Protein AF-A0A7S7TL34-F1 (afdb_monomer_lite)

Radius of gyration: 16.7 Å; chains: 1; bounding box: 46×38×38 Å

pLDDT: mean 74.93, std 10.59, range [47.44, 86.75]

Foldseek 3Di:
DPPVLQLLLVLQLVLLVVLVVVVQVVVCVVVVNDGDPQVVDVVSVVVSNCCSNVPRSCQCVVVVPPDSVSSSVSSNVSVVVVVVVVVVVVVVVVVVVVVVD

Secondary structure (DSSP, 8-state):
--HHHHHHHHHHHHHHHHHHHHHHHHHHHHTTTSPPTTTT-HHHHHHHHHHIIIIITHHHHHTT-SSHHHHHHHHHHHHHHHHHHHHHHHHHHHHHHTS--

Structure (mmCIF, N/CA/C/O backbone):
data_AF-A0A7S7TL34-F1
#
_entry.id   AF-A0A7S7TL34-F1
#
loop_
_atom_site.group_PDB
_atom_site.id
_atom_site.type_symbol
_atom_site.label_atom_id
_atom_site.label_alt_id
_atom_site.label_comp_id
_atom_site.label_asym_id
_atom_site.label_entity_id
_atom_site.label_seq_id
_atom_site.pdbx_PDB_ins_code
_atom_site.Cartn_x
_atom_site.Cartn_y
_atom_site.Cartn_z
_atom_site.occupancy
_atom_site.B_iso_or_equiv
_atom_site.auth_seq_id
_atom_site.auth_comp_id
_atom_site.auth_asym_id
_atom_site.auth_atom_id
_atom_site.pdbx_PDB_model_num
ATOM 1 N N . MET A 1 1 ? 19.422 -3.706 -9.795 1.00 59.84 1 MET A N 1
ATOM 2 C CA . MET A 1 1 ? 18.143 -3.718 -10.537 1.00 59.84 1 MET A CA 1
ATOM 3 C C . MET A 1 1 ? 18.251 -2.762 -11.712 1.00 59.84 1 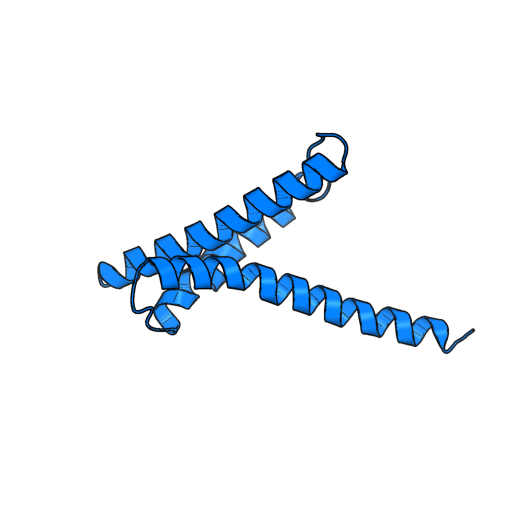MET A C 1
ATOM 5 O O . MET A 1 1 ? 18.887 -1.726 -11.535 1.00 59.84 1 MET A O 1
ATOM 9 N N . PRO A 1 2 ? 17.657 -3.088 -12.870 1.00 80.69 2 PRO A N 1
ATOM 10 C CA . PRO A 1 2 ? 17.438 -2.127 -13.951 1.00 80.69 2 PRO A CA 1
ATOM 11 C C . PRO A 1 2 ? 16.677 -0.892 -13.442 1.00 80.69 2 PRO A C 1
ATOM 13 O O . PRO A 1 2 ? 15.866 -1.006 -12.519 1.00 80.69 2 PRO A O 1
ATOM 16 N N . LEU A 1 3 ? 16.919 0.282 -14.035 1.00 79.12 3 LEU A N 1
ATOM 17 C CA . LEU A 1 3 ? 16.277 1.541 -13.626 1.00 79.12 3 LEU A CA 1
ATOM 18 C C . LEU A 1 3 ? 14.741 1.456 -13.718 1.00 79.12 3 LEU A C 1
ATOM 20 O O . LEU A 1 3 ? 14.045 1.923 -12.822 1.00 79.12 3 LEU A O 1
ATOM 24 N N . GLU A 1 4 ? 14.226 0.789 -14.753 1.00 79.00 4 GLU A N 1
ATOM 25 C CA . GLU A 1 4 ? 12.789 0.555 -14.968 1.00 79.00 4 GLU A CA 1
ATOM 26 C C . GLU A 1 4 ? 12.160 -0.327 -13.884 1.00 79.00 4 GLU A C 1
ATOM 28 O O . GLU A 1 4 ? 11.039 -0.100 -13.436 1.00 79.00 4 GLU A O 1
ATOM 33 N N . THR A 1 5 ? 12.909 -1.309 -13.389 1.00 80.12 5 THR A N 1
ATOM 34 C CA . THR A 1 5 ? 12.465 -2.162 -12.285 1.00 80.12 5 THR A CA 1
ATOM 35 C C . THR A 1 5 ? 12.361 -1.369 -10.986 1.00 80.12 5 THR A C 1
ATOM 37 O O . THR A 1 5 ? 11.418 -1.548 -10.218 1.00 80.12 5 THR A O 1
ATOM 40 N N . TYR A 1 6 ? 13.312 -0.463 -10.743 1.00 83.75 6 TYR A N 1
ATOM 41 C CA . TYR A 1 6 ? 13.303 0.389 -9.557 1.00 83.75 6 TYR A CA 1
ATOM 42 C C . TYR A 1 6 ? 12.146 1.398 -9.578 1.00 83.75 6 TYR A C 1
ATOM 44 O O . TYR A 1 6 ? 11.509 1.635 -8.546 1.00 83.75 6 TYR A O 1
ATOM 52 N N . THR A 1 7 ? 11.838 1.973 -10.743 1.00 83.94 7 THR A N 1
ATOM 53 C CA . THR A 1 7 ? 10.695 2.882 -10.891 1.00 83.94 7 THR A CA 1
ATOM 54 C C . THR A 1 7 ? 9.375 2.135 -10.724 1.00 83.94 7 THR A C 1
ATOM 56 O O . THR A 1 7 ? 8.559 2.559 -9.909 1.00 83.94 7 THR A O 1
ATOM 59 N N . ALA A 1 8 ? 9.182 0.987 -11.380 1.00 82.00 8 ALA A N 1
ATOM 60 C CA . ALA A 1 8 ? 7.982 0.163 -11.205 1.00 82.00 8 ALA A CA 1
ATOM 61 C C . ALA A 1 8 ? 7.773 -0.256 -9.738 1.00 82.00 8 ALA A C 1
ATOM 63 O O . ALA A 1 8 ? 6.670 -0.120 -9.204 1.00 82.00 8 ALA A O 1
ATOM 64 N N . TYR A 1 9 ? 8.846 -0.675 -9.062 1.00 84.75 9 TYR A N 1
ATOM 65 C CA . TYR A 1 9 ? 8.821 -1.010 -7.640 1.00 84.75 9 TYR A CA 1
ATOM 66 C C . TYR A 1 9 ? 8.369 0.173 -6.777 1.00 84.75 9 TYR A C 1
ATOM 68 O O . TYR A 1 9 ? 7.442 0.054 -5.975 1.00 84.75 9 TYR A O 1
ATOM 76 N N . SER A 1 10 ? 8.983 1.341 -6.974 1.00 83.62 10 SER A N 1
ATOM 77 C CA . SER A 1 10 ? 8.679 2.546 -6.194 1.00 83.62 10 SER A CA 1
ATOM 78 C C . SER A 1 10 ? 7.228 3.000 -6.382 1.00 83.62 10 SER A C 1
ATOM 80 O O . SER A 1 10 ? 6.571 3.385 -5.415 1.00 83.62 10 SER A O 1
ATOM 82 N N . PHE A 1 11 ? 6.695 2.903 -7.605 1.00 84.94 11 PHE A N 1
ATOM 83 C CA . PHE A 1 11 ? 5.292 3.212 -7.895 1.00 84.94 11 PHE A CA 1
ATOM 84 C C . PHE A 1 11 ? 4.322 2.200 -7.268 1.00 84.94 11 PHE A C 1
ATOM 86 O O . PHE A 1 11 ? 3.259 2.605 -6.794 1.00 84.94 11 PHE A O 1
ATOM 93 N N . GLY A 1 12 ? 4.699 0.920 -7.181 1.00 82.44 12 GLY A N 1
ATOM 94 C CA . GLY A 1 12 ? 3.944 -0.090 -6.432 1.00 82.44 12 GLY A CA 1
ATOM 95 C C . GLY A 1 12 ? 3.861 0.224 -4.935 1.00 82.44 12 GLY A C 1
ATOM 96 O O . GLY A 1 12 ? 2.773 0.231 -4.355 1.00 82.44 12 GLY A O 1
ATOM 97 N N . VAL A 1 13 ? 4.994 0.577 -4.316 1.00 85.62 13 VAL A N 1
ATOM 98 C CA . VAL A 1 13 ? 5.040 0.996 -2.901 1.00 85.62 13 VAL A CA 1
ATOM 99 C C . VAL A 1 13 ? 4.189 2.254 -2.675 1.00 85.62 13 VAL A C 1
ATOM 101 O O . VAL A 1 13 ? 3.399 2.300 -1.731 1.00 85.62 13 VAL A O 1
ATOM 104 N N . LEU A 1 14 ? 4.296 3.257 -3.557 1.00 86.75 14 LEU A N 1
ATOM 105 C CA . LEU A 1 14 ? 3.503 4.491 -3.485 1.00 86.75 14 LEU A CA 1
ATOM 106 C C . LEU A 1 14 ? 1.999 4.228 -3.609 1.00 86.75 14 LEU A C 1
ATOM 108 O O . LEU A 1 14 ? 1.221 4.803 -2.849 1.00 86.75 14 LEU A O 1
ATOM 112 N N . GLY A 1 15 ? 1.584 3.337 -4.514 1.00 83.25 15 GLY A N 1
ATOM 113 C CA . GLY A 1 15 ? 0.185 2.917 -4.642 1.00 83.25 15 GLY A CA 1
ATOM 114 C C . GLY A 1 15 ? -0.353 2.294 -3.357 1.00 83.25 15 GLY A C 1
ATOM 115 O O . GLY A 1 15 ? -1.431 2.663 -2.883 1.00 83.25 15 GLY A O 1
ATOM 116 N N . SER A 1 16 ? 0.438 1.422 -2.729 1.00 83.75 16 SER A N 1
ATOM 117 C CA . SER A 1 16 ? 0.075 0.810 -1.449 1.00 83.75 16 SER A CA 1
ATOM 118 C C . SER A 1 16 ? 0.034 1.812 -0.291 1.00 83.75 16 SER A C 1
ATOM 120 O O . SER A 1 16 ? -0.766 1.642 0.629 1.00 83.75 16 SER A O 1
ATOM 122 N N . ALA A 1 17 ? 0.877 2.846 -0.300 1.00 83.25 17 ALA A N 1
ATOM 123 C CA . ALA A 1 17 ? 0.836 3.900 0.711 1.00 83.25 17 ALA A CA 1
ATOM 124 C C . ALA A 1 17 ? -0.386 4.817 0.524 1.00 83.25 17 ALA A C 1
ATOM 126 O O . ALA A 1 17 ? -1.055 5.166 1.496 1.00 83.25 17 ALA A O 1
ATOM 127 N N . ALA A 1 18 ? -0.720 5.164 -0.723 1.00 84.62 18 ALA A N 1
ATOM 128 C CA . ALA A 1 18 ? -1.848 6.035 -1.048 1.00 84.62 18 ALA A CA 1
ATOM 129 C C . ALA A 1 18 ? -3.192 5.443 -0.598 1.00 84.62 18 ALA A C 1
ATOM 131 O O . ALA A 1 18 ? -4.011 6.147 -0.001 1.00 84.62 18 ALA A O 1
ATOM 132 N N . ILE A 1 19 ? -3.411 4.143 -0.829 1.00 83.00 19 ILE A N 1
ATOM 133 C CA . ILE A 1 19 ? -4.644 3.478 -0.387 1.00 83.00 19 ILE A CA 1
ATOM 134 C C . ILE A 1 19 ? -4.737 3.404 1.140 1.00 83.00 19 ILE A C 1
ATOM 136 O O . ILE A 1 19 ? -5.829 3.516 1.693 1.00 83.00 19 ILE A O 1
ATOM 140 N N . GLU A 1 20 ? -3.600 3.293 1.831 1.00 81.00 20 GLU A N 1
ATOM 141 C CA . GLU A 1 20 ? -3.573 3.267 3.290 1.00 81.00 20 GLU A CA 1
ATOM 142 C C . GLU A 1 20 ? -3.897 4.625 3.903 1.00 81.00 20 GLU A C 1
ATOM 144 O O . GLU A 1 20 ? -4.664 4.707 4.859 1.00 81.00 20 GLU A O 1
ATOM 149 N N . ILE A 1 21 ? -3.396 5.705 3.305 1.00 82.56 21 ILE A N 1
ATOM 150 C CA . ILE A 1 21 ? -3.775 7.067 3.693 1.00 82.56 21 ILE A CA 1
ATOM 151 C C . ILE A 1 21 ? -5.275 7.281 3.453 1.00 82.56 21 ILE A C 1
ATOM 153 O O . ILE A 1 21 ? -5.966 7.815 4.319 1.00 82.56 21 ILE A O 1
ATOM 157 N N . ALA A 1 22 ? -5.809 6.824 2.316 1.00 83.94 22 ALA A N 1
ATOM 158 C CA . ALA A 1 22 ? -7.238 6.918 2.026 1.00 83.94 22 ALA A CA 1
ATOM 159 C C . ALA A 1 22 ? -8.093 6.118 3.030 1.00 83.94 22 ALA A C 1
ATOM 161 O O . ALA A 1 22 ? -9.131 6.605 3.485 1.00 83.94 22 ALA A O 1
ATOM 162 N N . ALA A 1 23 ? -7.649 4.919 3.421 1.00 80.25 23 ALA A N 1
ATOM 163 C CA . ALA A 1 23 ? -8.302 4.104 4.442 1.00 80.25 23 ALA A CA 1
ATOM 164 C C . ALA A 1 23 ? -8.261 4.777 5.825 1.00 80.25 23 ALA A C 1
ATOM 166 O O . ALA A 1 23 ? -9.296 4.872 6.491 1.00 80.25 23 ALA A O 1
ATOM 167 N N . ALA A 1 24 ? -7.105 5.322 6.216 1.00 80.25 24 ALA A N 1
ATOM 168 C CA . ALA A 1 24 ? -6.928 6.062 7.461 1.00 80.25 24 ALA A CA 1
ATOM 169 C C . ALA A 1 24 ? -7.836 7.297 7.526 1.00 80.25 24 ALA A C 1
ATOM 171 O O . ALA A 1 24 ? -8.516 7.510 8.530 1.00 80.25 24 ALA A O 1
ATOM 172 N N . LEU A 1 25 ? -7.907 8.075 6.440 1.00 82.19 25 LEU A N 1
ATOM 173 C CA . LEU A 1 25 ? -8.785 9.241 6.329 1.00 82.19 25 LEU A CA 1
ATOM 174 C C . LEU A 1 25 ? -10.258 8.844 6.425 1.00 82.19 25 LEU A C 1
ATOM 176 O O . LEU A 1 25 ? -11.005 9.438 7.200 1.00 82.19 25 LEU A O 1
ATOM 180 N N . ARG A 1 26 ? -10.677 7.797 5.706 1.00 82.25 26 ARG A N 1
ATOM 181 C CA . ARG A 1 26 ? -12.055 7.294 5.770 1.00 82.25 26 ARG A CA 1
ATOM 182 C C . ARG A 1 26 ? -12.432 6.853 7.186 1.00 82.25 26 ARG A C 1
ATOM 184 O O . ARG A 1 26 ? -13.513 7.190 7.665 1.00 82.25 26 ARG A O 1
ATOM 191 N N . MET A 1 27 ? -11.550 6.122 7.866 1.00 77.12 27 MET A N 1
ATOM 192 C CA . MET A 1 27 ? -11.766 5.718 9.256 1.00 77.12 27 MET A CA 1
ATOM 193 C C . MET A 1 27 ? -11.732 6.903 10.222 1.00 77.12 27 MET A C 1
ATOM 195 O O . MET A 1 27 ? -12.434 6.880 11.231 1.00 77.12 27 MET A O 1
ATOM 199 N N . SER A 1 28 ? -10.933 7.932 9.942 1.00 79.06 28 SER A N 1
ATOM 200 C CA . SER A 1 28 ? -10.892 9.141 10.762 1.00 79.06 28 SER A CA 1
ATOM 201 C C . SER A 1 28 ? -12.208 9.909 10.674 1.00 79.06 28 SER A C 1
ATOM 203 O O . SER A 1 28 ? -12.778 10.258 11.706 1.00 79.06 28 SER A O 1
ATOM 205 N N . VAL A 1 29 ? -12.757 10.068 9.464 1.00 82.50 29 VAL A N 1
ATOM 206 C CA . VAL A 1 29 ? -14.077 10.682 9.250 1.00 82.50 29 VAL A CA 1
ATOM 207 C C . VAL A 1 29 ? -15.169 9.891 9.976 1.00 82.50 29 VAL A C 1
ATOM 209 O O . VAL A 1 29 ? -15.991 10.484 10.668 1.00 82.50 29 VAL A O 1
ATOM 212 N N . ALA A 1 30 ? -15.139 8.556 9.897 1.00 76.12 30 ALA A N 1
ATOM 213 C CA . ALA A 1 30 ? -16.095 7.699 10.602 1.00 76.12 30 ALA A CA 1
ATOM 214 C C . ALA A 1 30 ? -16.002 7.802 12.140 1.00 76.12 30 ALA A C 1
ATOM 216 O O . ALA A 1 30 ? -17.002 7.613 12.824 1.00 76.12 30 ALA A O 1
ATOM 217 N N . ASN A 1 31 ? -14.827 8.137 12.685 1.00 76.00 31 ASN A N 1
ATOM 218 C CA . ASN A 1 31 ? -14.595 8.332 14.122 1.00 76.00 31 ASN A CA 1
ATOM 219 C C . ASN A 1 31 ? -14.710 9.806 14.563 1.00 76.00 31 ASN A C 1
ATOM 221 O O . ASN A 1 31 ? -14.129 10.194 15.577 1.00 76.00 31 ASN A O 1
ATOM 225 N N . GLY A 1 32 ? -15.412 10.651 13.800 1.00 81.62 32 GLY A N 1
ATOM 226 C CA . GLY A 1 32 ? -15.639 12.054 14.169 1.00 81.62 32 GLY A CA 1
ATOM 227 C C . GLY A 1 32 ? -14.397 12.946 14.055 1.00 81.62 32 GLY A C 1
ATOM 228 O O . GLY A 1 32 ? -14.262 13.906 14.807 1.00 81.62 32 GLY A O 1
ATOM 229 N N . GLY A 1 33 ? -13.468 12.624 13.150 1.00 74.69 33 GLY A N 1
ATOM 230 C CA . GLY A 1 33 ? -12.228 13.381 12.929 1.00 74.69 33 GLY A CA 1
ATOM 231 C C . GLY A 1 33 ? -11.055 12.952 13.818 1.00 74.69 33 GLY A C 1
ATOM 232 O O . GLY A 1 33 ? -9.956 13.486 13.690 1.00 74.69 33 GLY A O 1
ATOM 233 N N . GLY A 1 34 ? -11.252 11.970 14.704 1.00 79.44 34 GLY A N 1
ATOM 234 C CA . GLY A 1 34 ? -10.178 11.394 15.511 1.00 79.44 34 GLY A CA 1
ATOM 235 C C . GLY A 1 34 ? -9.284 10.433 14.720 1.00 79.44 34 GLY A C 1
ATOM 236 O O . GLY A 1 34 ? -9.708 9.811 13.746 1.00 79.44 34 GLY A O 1
ATOM 237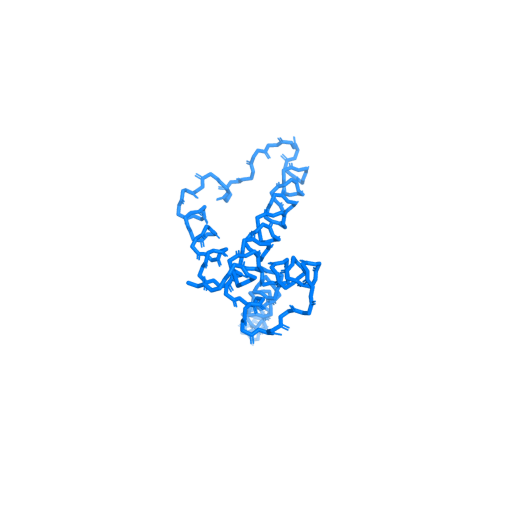 N N . CYS A 1 35 ? -8.030 10.271 15.151 1.00 75.00 35 CYS A N 1
ATOM 238 C CA . CYS A 1 35 ? -7.146 9.234 14.611 1.00 75.00 35 CYS A CA 1
ATOM 239 C C . CYS A 1 35 ? -7.655 7.834 15.025 1.00 75.00 35 CYS A C 1
ATOM 241 O O . CYS A 1 35 ? -7.841 7.606 16.232 1.00 75.00 35 CYS A O 1
ATOM 243 N N . PRO A 1 36 ? -7.873 6.893 14.082 1.00 74.75 36 PRO A N 1
ATOM 244 C CA . PRO A 1 36 ? -8.462 5.598 14.404 1.00 74.75 36 PRO A CA 1
ATOM 245 C C . PRO A 1 36 ? -7.558 4.795 15.355 1.00 74.75 36 PRO A C 1
ATOM 247 O O . PRO A 1 36 ? -6.333 4.809 15.209 1.00 74.75 36 PRO A O 1
ATOM 250 N N . PRO A 1 37 ? -8.125 4.044 16.316 1.00 74.19 37 PRO A N 1
ATOM 251 C CA . PRO A 1 37 ? -7.353 3.350 17.352 1.00 74.19 37 PRO A CA 1
ATOM 252 C C . PRO A 1 37 ? -6.391 2.283 16.805 1.00 74.19 37 PRO A C 1
ATOM 254 O O . PRO A 1 37 ? -5.409 1.950 17.465 1.00 74.19 37 PRO A O 1
ATOM 257 N N . ILE A 1 38 ? -6.630 1.774 15.594 1.00 73.06 38 ILE A N 1
ATOM 258 C CA . ILE A 1 38 ? -5.762 0.797 14.920 1.00 73.06 38 ILE A CA 1
ATOM 259 C C . ILE A 1 38 ? -4.435 1.441 14.489 1.00 73.06 38 ILE A C 1
ATOM 261 O O . ILE A 1 38 ? -3.378 0.855 14.708 1.00 73.06 38 ILE A O 1
ATOM 265 N N . TYR A 1 39 ? -4.465 2.680 13.987 1.00 72.12 39 TYR A N 1
ATOM 266 C CA . TYR A 1 39 ? -3.262 3.419 13.576 1.00 72.12 39 TYR A CA 1
ATOM 267 C C . TYR A 1 39 ? -2.408 3.891 14.755 1.00 72.12 39 TYR A C 1
ATOM 269 O O . TYR A 1 39 ? -1.246 4.241 14.577 1.00 72.12 39 TYR A O 1
ATOM 277 N N . LYS A 1 40 ? -2.949 3.859 15.979 1.00 74.44 40 LYS A N 1
ATOM 278 C CA . LYS A 1 40 ? -2.183 4.125 17.205 1.00 74.44 40 LYS A CA 1
ATOM 279 C C . LYS A 1 40 ? -1.294 2.946 17.609 1.00 74.44 40 LYS A C 1
ATOM 281 O O . LYS A 1 40 ? -0.436 3.106 18.473 1.00 74.44 40 LYS A O 1
ATOM 286 N N . LYS A 1 41 ? -1.492 1.760 17.018 1.00 79.56 41 LYS A N 1
ATOM 287 C CA . LYS A 1 41 ? -0.687 0.571 17.312 1.00 79.56 41 LYS A CA 1
ATOM 288 C C . LYS A 1 41 ? 0.561 0.572 16.419 1.00 79.56 41 LYS A C 1
ATOM 290 O O . LYS A 1 41 ? 0.426 0.369 15.212 1.00 79.56 41 LYS A O 1
ATOM 295 N N . PRO A 1 42 ? 1.778 0.720 16.973 1.00 76.31 42 PRO A N 1
ATOM 296 C CA . PRO A 1 42 ? 3.001 0.773 16.167 1.00 76.31 42 PRO A CA 1
ATOM 297 C C . PRO A 1 42 ? 3.225 -0.517 15.366 1.00 76.31 42 PRO A C 1
ATOM 299 O O . PRO A 1 42 ? 3.695 -0.470 14.234 1.00 76.31 42 PRO A O 1
ATOM 302 N N . PHE A 1 43 ? 2.802 -1.664 15.906 1.00 77.56 43 PHE A N 1
ATOM 303 C CA . PHE A 1 43 ? 2.856 -2.949 15.207 1.00 77.56 43 PHE A CA 1
ATOM 304 C C . PHE A 1 43 ? 2.080 -2.941 13.882 1.00 77.56 43 PHE A C 1
ATOM 306 O O . PHE A 1 43 ? 2.558 -3.478 12.886 1.00 77.56 43 PHE A O 1
ATOM 313 N N . PHE A 1 44 ? 0.910 -2.298 13.848 1.00 77.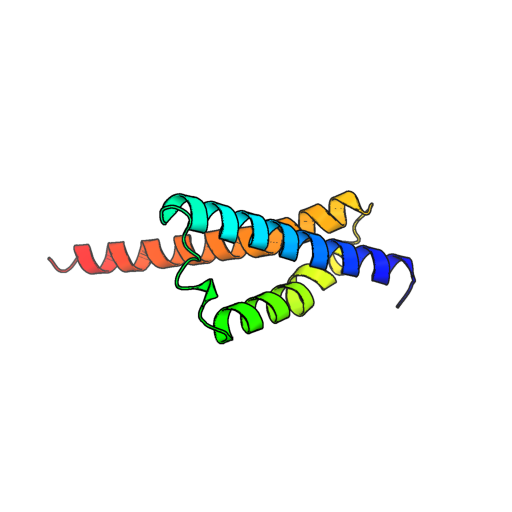12 44 PHE A N 1
ATOM 314 C CA . PHE A 1 44 ? 0.084 -2.221 12.645 1.00 77.12 44 PHE A CA 1
ATOM 315 C C . PHE A 1 44 ? 0.774 -1.406 11.542 1.00 77.12 44 PHE A C 1
ATOM 317 O O . PHE A 1 44 ? 0.825 -1.839 10.393 1.00 77.12 44 PHE A O 1
ATOM 324 N N . LEU A 1 45 ? 1.377 -0.271 11.906 1.00 75.69 45 LEU A N 1
ATOM 325 C CA . LEU A 1 45 ? 2.169 0.552 10.989 1.00 75.69 45 LEU A CA 1
ATOM 326 C C . LEU A 1 45 ? 3.385 -0.207 10.448 1.00 75.69 45 LEU A C 1
ATOM 328 O O . LEU A 1 45 ? 3.619 -0.197 9.242 1.00 75.69 45 LEU A O 1
ATOM 332 N N . CYS A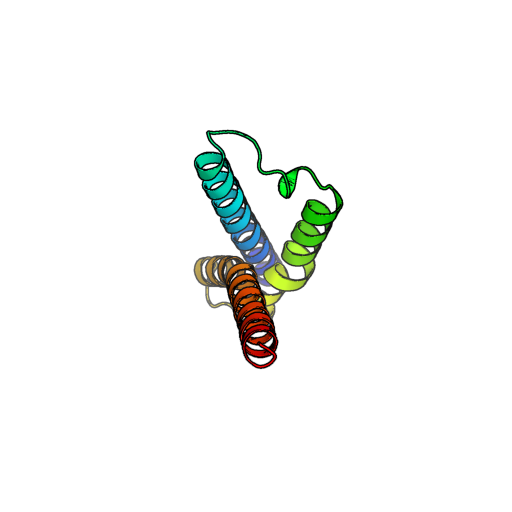 1 46 ? 4.119 -0.917 11.310 1.00 78.69 46 CYS A N 1
ATOM 333 C CA . CYS A 1 46 ? 5.251 -1.739 10.883 1.00 78.69 46 CYS A CA 1
ATOM 334 C C . CYS A 1 46 ? 4.820 -2.838 9.908 1.00 78.69 46 CYS A C 1
ATOM 336 O O . CYS A 1 46 ? 5.429 -2.984 8.851 1.00 78.69 46 CYS A O 1
ATOM 338 N N . ALA A 1 47 ? 3.749 -3.571 10.222 1.00 78.94 47 ALA A N 1
ATOM 339 C CA . ALA A 1 47 ? 3.211 -4.602 9.340 1.00 78.94 47 ALA A CA 1
ATOM 340 C C . ALA A 1 47 ? 2.784 -4.018 7.984 1.00 78.94 47 ALA A C 1
ATOM 342 O O . ALA A 1 47 ? 3.054 -4.613 6.944 1.00 78.94 47 ALA A O 1
ATOM 343 N N . ARG A 1 48 ? 2.186 -2.821 7.973 1.00 77.69 48 ARG A N 1
ATOM 344 C CA . ARG A 1 48 ? 1.772 -2.131 6.745 1.00 77.69 48 ARG A CA 1
ATOM 345 C C . ARG A 1 48 ? 2.935 -1.647 5.890 1.00 77.69 48 ARG A C 1
ATOM 347 O O . ARG A 1 48 ? 2.885 -1.808 4.674 1.00 77.69 48 ARG A O 1
ATOM 354 N N . ILE A 1 49 ? 3.984 -1.099 6.499 1.00 81.50 49 ILE A N 1
ATOM 355 C CA . ILE A 1 49 ? 5.206 -0.710 5.780 1.00 81.50 49 ILE A CA 1
ATOM 356 C C . ILE A 1 49 ? 5.878 -1.952 5.197 1.00 81.50 49 ILE A C 1
ATOM 358 O O . ILE A 1 49 ? 6.233 -1.969 4.020 1.00 81.50 49 ILE A O 1
ATOM 362 N N . LEU A 1 50 ? 5.997 -3.014 5.996 1.00 82.62 50 LEU A N 1
ATOM 363 C CA . LEU A 1 50 ? 6.594 -4.271 5.561 1.00 82.62 50 LEU A CA 1
ATOM 364 C C . LEU A 1 50 ? 5.790 -4.885 4.412 1.00 82.62 50 LEU A C 1
ATOM 366 O O . LEU A 1 50 ? 6.376 -5.357 3.449 1.00 82.62 50 LEU A O 1
ATOM 370 N N . PHE A 1 51 ? 4.463 -4.782 4.448 1.00 79.62 51 PHE A N 1
ATOM 371 C CA . PHE A 1 51 ? 3.597 -5.217 3.359 1.00 79.62 51 PHE A CA 1
ATOM 372 C C . PHE A 1 51 ? 3.756 -4.365 2.088 1.00 79.62 51 PHE A C 1
ATOM 374 O O . PHE A 1 51 ? 3.884 -4.907 0.991 1.00 79.62 51 PHE A O 1
ATOM 381 N N . ALA A 1 52 ? 3.802 -3.037 2.214 1.00 80.44 52 ALA A N 1
ATOM 382 C CA . ALA A 1 52 ? 4.000 -2.148 1.071 1.00 80.44 52 ALA A CA 1
ATOM 383 C C . ALA A 1 52 ? 5.334 -2.434 0.357 1.00 80.44 52 ALA A C 1
ATOM 385 O O . ALA A 1 52 ? 5.392 -2.476 -0.869 1.00 80.44 52 ALA A O 1
ATOM 386 N N . VAL A 1 53 ? 6.392 -2.690 1.128 1.00 82.56 53 VAL A N 1
ATOM 387 C CA . VAL A 1 53 ? 7.746 -2.955 0.622 1.00 82.56 53 VAL A CA 1
ATOM 388 C C . VAL A 1 53 ? 7.898 -4.398 0.124 1.00 82.56 53 VAL A C 1
ATOM 390 O O . VAL A 1 53 ? 8.463 -4.613 -0.940 1.00 82.56 53 VAL A O 1
ATOM 393 N N . ALA A 1 54 ? 7.392 -5.394 0.853 1.00 82.06 54 ALA A N 1
ATOM 394 C CA . ALA A 1 54 ? 7.628 -6.808 0.545 1.00 82.06 54 ALA A CA 1
ATOM 395 C C . ALA A 1 54 ? 6.602 -7.419 -0.418 1.00 82.06 54 ALA A C 1
ATOM 397 O O . ALA A 1 54 ? 6.945 -8.340 -1.153 1.00 82.06 54 ALA A O 1
ATOM 398 N N . ALA A 1 55 ? 5.357 -6.934 -0.421 1.00 79.19 55 ALA A N 1
ATOM 399 C CA . ALA A 1 55 ? 4.294 -7.470 -1.268 1.00 79.19 55 ALA A CA 1
ATOM 400 C C . ALA A 1 55 ? 3.951 -6.517 -2.415 1.00 79.19 55 ALA A C 1
ATOM 402 O O . ALA A 1 55 ? 3.994 -6.924 -3.570 1.00 79.19 55 ALA A O 1
ATOM 403 N N . ALA A 1 56 ? 3.651 -5.247 -2.128 1.00 79.19 56 ALA A N 1
ATOM 404 C CA . ALA A 1 56 ? 3.158 -4.326 -3.154 1.00 79.19 56 ALA A CA 1
ATOM 405 C C . ALA A 1 56 ? 4.250 -3.804 -4.103 1.00 79.19 56 ALA A C 1
ATOM 407 O O . ALA A 1 56 ? 3.994 -3.657 -5.294 1.00 79.19 56 ALA A O 1
ATOM 408 N N . GLY A 1 57 ? 5.465 -3.548 -3.610 1.00 77.69 57 GLY A N 1
ATOM 409 C CA . GLY A 1 57 ? 6.596 -3.105 -4.435 1.00 77.69 57 GLY A CA 1
ATOM 410 C C . GLY A 1 57 ? 7.044 -4.132 -5.487 1.00 77.69 57 GLY A C 1
ATOM 411 O O . GLY A 1 57 ? 7.215 -3.770 -6.648 1.00 77.69 57 GLY A O 1
ATOM 412 N N . PRO A 1 58 ? 7.221 -5.421 -5.148 1.00 83.69 58 PRO A N 1
ATOM 413 C CA . PRO A 1 58 ? 7.616 -6.437 -6.124 1.00 83.69 58 PRO A CA 1
ATOM 414 C C . PRO A 1 58 ? 6.510 -6.814 -7.115 1.00 83.69 58 PRO A C 1
ATOM 416 O O . PRO A 1 58 ? 6.810 -7.322 -8.191 1.00 83.69 58 PRO A O 1
ATOM 419 N N . LEU A 1 59 ? 5.238 -6.573 -6.784 1.00 79.38 59 LEU A N 1
ATOM 420 C CA . LEU A 1 59 ? 4.095 -7.027 -7.584 1.00 79.38 59 LEU A CA 1
ATOM 421 C C . LEU A 1 59 ? 4.089 -6.461 -9.021 1.00 79.38 59 LEU A C 1
ATOM 423 O O . LEU A 1 59 ? 3.961 -7.252 -9.952 1.00 79.38 59 LEU A O 1
ATOM 427 N N . PRO A 1 60 ? 4.326 -5.154 -9.253 1.00 76.88 60 PRO A N 1
ATOM 428 C CA . PRO A 1 60 ? 4.519 -4.600 -10.595 1.00 76.88 60 PRO A CA 1
ATOM 429 C C . PRO A 1 60 ? 5.702 -5.178 -11.368 1.00 76.88 60 PRO A C 1
ATOM 431 O O . PRO A 1 60 ? 5.650 -5.242 -12.592 1.00 76.88 60 PRO A O 1
ATOM 434 N N . VAL A 1 61 ? 6.772 -5.555 -10.663 1.00 80.62 61 VAL A N 1
ATOM 435 C CA . VAL A 1 61 ? 7.979 -6.133 -11.268 1.00 80.62 61 VAL A CA 1
ATOM 436 C C . VAL A 1 61 ? 7.707 -7.566 -11.717 1.00 80.62 61 VAL A C 1
ATOM 438 O O . VAL A 1 61 ? 8.106 -7.954 -12.807 1.00 80.62 61 VAL A O 1
ATOM 441 N N . LEU A 1 62 ? 6.995 -8.343 -10.897 1.00 80.25 62 LEU A N 1
ATOM 442 C CA . LEU A 1 62 ? 6.595 -9.714 -11.218 1.00 80.25 62 LEU A CA 1
ATOM 443 C C . LEU A 1 62 ? 5.553 -9.779 -12.338 1.00 80.25 62 LEU A C 1
ATOM 445 O O . LEU A 1 62 ? 5.549 -10.730 -13.111 1.00 80.25 62 LEU A O 1
ATOM 449 N N . MET A 1 63 ? 4.676 -8.778 -12.416 1.00 82.69 63 MET A N 1
ATOM 450 C CA . MET A 1 63 ? 3.613 -8.691 -13.422 1.00 82.69 63 MET A CA 1
ATOM 451 C C . MET A 1 63 ? 4.058 -8.011 -14.722 1.00 82.69 63 MET A C 1
ATOM 453 O O . MET A 1 63 ? 3.207 -7.739 -15.565 1.00 82.69 63 MET A O 1
ATOM 457 N N . ASP A 1 64 ? 5.355 -7.708 -14.859 1.00 82.62 64 ASP A N 1
ATOM 458 C CA . ASP A 1 64 ? 5.950 -7.012 -16.007 1.00 82.62 64 ASP A CA 1
ATOM 459 C C . ASP A 1 64 ? 5.112 -5.802 -16.450 1.00 82.62 64 ASP A C 1
ATOM 461 O O . ASP A 1 64 ? 4.583 -5.713 -17.559 1.00 82.62 64 ASP A O 1
ATOM 465 N N . SER A 1 65 ? 4.878 -4.902 -15.491 1.00 75.94 65 SER A N 1
ATOM 466 C CA . SER A 1 65 ? 3.949 -3.790 -15.655 1.00 75.94 65 SER A CA 1
ATOM 467 C C . SER A 1 65 ? 4.294 -2.937 -16.887 1.00 75.94 65 SER A C 1
ATOM 469 O O . SER A 1 65 ? 5.350 -2.303 -16.902 1.00 75.94 65 SER A O 1
ATOM 471 N N . PRO A 1 66 ? 3.378 -2.796 -17.868 1.00 79.75 66 PRO A N 1
ATOM 472 C CA . PRO A 1 66 ? 3.682 -2.157 -19.151 1.00 79.75 66 PRO A CA 1
ATOM 473 C C . PRO A 1 66 ? 3.895 -0.641 -19.047 1.00 79.75 66 PRO A C 1
ATOM 475 O O . PRO A 1 66 ? 4.405 -0.012 -19.970 1.00 79.75 66 PRO A O 1
ATOM 478 N N . ASN A 1 67 ? 3.454 -0.019 -17.950 1.00 85.56 67 ASN A N 1
ATOM 479 C CA . ASN A 1 67 ? 3.639 1.403 -17.682 1.00 85.56 67 ASN A CA 1
ATOM 480 C C . ASN A 1 67 ? 3.556 1.712 -16.173 1.00 85.56 67 ASN A C 1
ATOM 482 O O . ASN A 1 67 ? 3.156 0.875 -15.362 1.00 85.56 67 ASN A O 1
ATOM 486 N N . LEU A 1 68 ? 3.933 2.936 -15.784 1.00 82.75 68 LEU A N 1
ATOM 487 C CA . LEU A 1 68 ? 3.962 3.373 -14.378 1.00 82.75 68 LEU A CA 1
ATOM 488 C C . LEU A 1 68 ? 2.570 3.411 -13.724 1.00 82.75 68 LEU A C 1
ATOM 490 O O . LEU A 1 68 ? 2.444 3.183 -12.521 1.00 82.75 68 LEU A O 1
ATOM 494 N N . TRP A 1 69 ? 1.519 3.669 -14.506 1.00 83.38 69 TRP A N 1
ATOM 495 C CA . TRP A 1 69 ? 0.142 3.671 -14.009 1.00 83.38 69 TRP A CA 1
ATOM 496 C C . TRP A 1 69 ? -0.314 2.271 -13.615 1.00 83.38 69 TRP A C 1
ATOM 498 O O . TRP A 1 69 ? -0.870 2.100 -12.533 1.00 83.38 69 TRP A O 1
ATOM 508 N N . SER A 1 70 ? -0.023 1.260 -14.434 1.00 82.38 70 SER A N 1
ATOM 509 C CA . SER A 1 70 ? -0.267 -0.143 -14.093 1.00 82.38 70 SER A CA 1
ATOM 510 C C . SER A 1 70 ? 0.471 -0.541 -12.813 1.00 82.38 70 SER A C 1
ATOM 512 O O . SER A 1 70 ? -0.134 -1.158 -11.939 1.00 82.38 70 SER A O 1
ATOM 514 N N . ALA A 1 71 ? 1.719 -0.097 -12.629 1.00 81.12 71 ALA A N 1
ATOM 515 C CA . ALA A 1 71 ? 2.485 -0.368 -11.413 1.00 81.12 71 ALA A CA 1
ATOM 516 C C . ALA A 1 71 ? 1.824 0.234 -10.163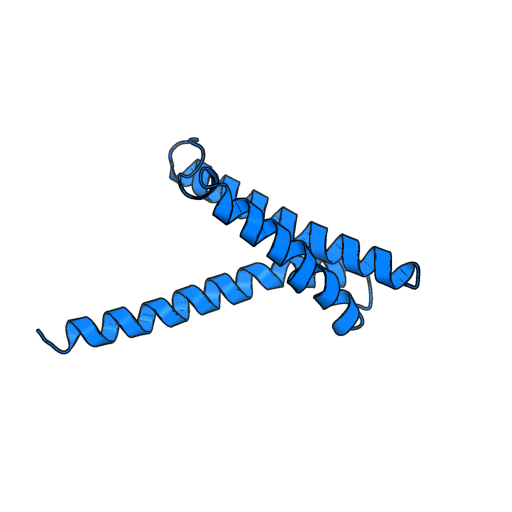 1.00 81.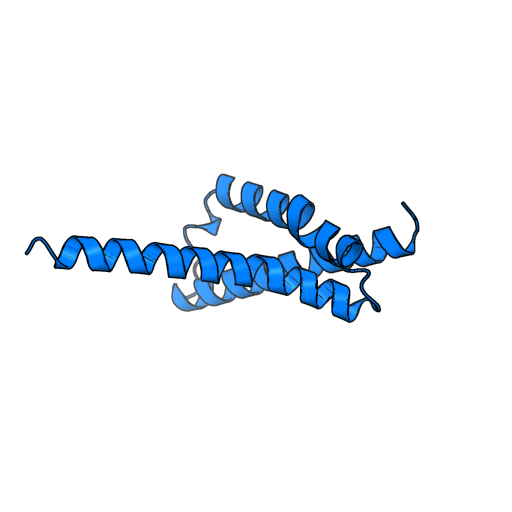12 71 ALA A C 1
ATOM 518 O O . ALA A 1 71 ? 1.698 -0.428 -9.132 1.00 81.12 71 ALA A O 1
ATOM 519 N N . PHE A 1 72 ? 1.330 1.467 -10.274 1.00 80.88 72 PHE A N 1
ATOM 520 C CA . PHE A 1 72 ? 0.572 2.122 -9.212 1.00 80.88 72 PHE A CA 1
ATOM 521 C C . PHE A 1 72 ? -0.751 1.400 -8.903 1.00 80.88 72 PHE A C 1
ATOM 523 O O . PHE A 1 72 ? -1.064 1.161 -7.736 1.00 80.88 72 PHE A O 1
ATOM 530 N N . TYR A 1 73 ? -1.502 0.988 -9.931 1.00 82.81 73 TYR A N 1
ATOM 531 C CA . TYR A 1 73 ? -2.742 0.219 -9.773 1.00 82.81 73 TYR A CA 1
ATOM 532 C C . TYR A 1 73 ? -2.510 -1.137 -9.101 1.00 82.81 73 TYR A C 1
ATOM 534 O O . TYR A 1 73 ? -3.259 -1.504 -8.193 1.00 82.81 73 TYR A O 1
ATOM 542 N N . TYR A 1 74 ? -1.458 -1.857 -9.490 1.00 81.81 74 TYR A N 1
ATOM 543 C CA . TYR A 1 74 ? -1.064 -3.103 -8.835 1.00 81.81 74 TYR A CA 1
ATOM 544 C C . TYR A 1 74 ? -0.731 -2.870 -7.357 1.00 81.81 74 TYR A C 1
ATOM 546 O O . TYR A 1 74 ? -1.234 -3.599 -6.498 1.00 81.81 74 TYR A O 1
ATOM 554 N N . GLY A 1 75 ? -0.003 -1.792 -7.051 1.00 80.88 75 GLY A N 1
ATOM 555 C CA . GLY A 1 75 ? 0.274 -1.358 -5.683 1.00 80.88 75 GLY A CA 1
ATOM 556 C C . GLY A 1 75 ? -0.981 -1.071 -4.850 1.00 80.88 75 GLY A C 1
ATOM 557 O O . GLY A 1 75 ? -1.068 -1.505 -3.703 1.00 80.88 75 GLY A O 1
ATOM 558 N N . ILE A 1 76 ? -1.982 -0.395 -5.426 1.00 82.62 76 ILE A N 1
ATOM 559 C CA . ILE A 1 76 ? -3.280 -0.138 -4.772 1.00 82.62 76 ILE A CA 1
ATOM 560 C C . ILE A 1 76 ? -4.056 -1.436 -4.533 1.00 82.62 76 ILE A C 1
ATOM 562 O O . ILE A 1 76 ? -4.712 -1.596 -3.502 1.00 82.62 76 ILE A O 1
ATOM 566 N N . SER A 1 77 ? -4.027 -2.353 -5.500 1.00 79.81 77 SER A N 1
ATOM 567 C CA . SER A 1 77 ? -4.837 -3.570 -5.456 1.00 79.81 77 SER A CA 1
ATOM 568 C C . SER A 1 77 ? -4.391 -4.544 -4.368 1.00 79.81 77 SER A C 1
ATOM 570 O O . SER A 1 77 ? -5.237 -5.231 -3.796 1.00 79.81 77 SER A O 1
ATOM 572 N N . ALA A 1 78 ? -3.094 -4.565 -4.036 1.00 74.38 78 ALA A N 1
ATOM 573 C CA . ALA A 1 78 ? -2.538 -5.508 -3.076 1.00 74.38 78 ALA A CA 1
ATOM 574 C C . ALA A 1 78 ? -3.248 -5.415 -1.709 1.00 74.38 78 ALA A C 1
ATOM 576 O O . ALA A 1 78 ? -3.861 -6.403 -1.313 1.00 74.38 78 ALA A O 1
ATOM 577 N N . PRO A 1 79 ? -3.319 -4.257 -1.025 1.00 70.31 79 PRO A N 1
ATOM 578 C CA . PRO A 1 79 ? -4.079 -4.137 0.221 1.00 70.31 79 PRO A CA 1
ATOM 579 C C . PRO A 1 79 ? -5.565 -4.499 0.117 1.00 70.31 79 PRO A C 1
ATOM 581 O O . PRO A 1 79 ? -6.114 -5.114 1.026 1.00 70.31 79 PRO A O 1
ATOM 584 N N . VAL A 1 80 ? -6.223 -4.137 -0.991 1.00 70.12 80 VAL A N 1
ATOM 585 C CA . VAL A 1 80 ? -7.669 -4.348 -1.178 1.00 70.12 80 VAL A CA 1
ATOM 586 C C . VAL A 1 80 ? -8.010 -5.833 -1.303 1.00 70.12 80 VAL A C 1
ATOM 588 O O . VAL A 1 80 ? -9.045 -6.268 -0.796 1.00 70.12 80 VAL A O 1
ATOM 591 N N . ILE A 1 81 ? -7.155 -6.618 -1.963 1.00 67.69 81 ILE A N 1
ATOM 592 C CA . ILE A 1 81 ? -7.332 -8.069 -2.090 1.00 67.69 81 ILE A CA 1
ATOM 593 C C . ILE A 1 81 ? -7.256 -8.730 -0.712 1.00 67.69 81 ILE A C 1
ATOM 595 O O . ILE A 1 81 ? -8.120 -9.542 -0.388 1.00 67.69 81 ILE A O 1
ATOM 599 N N . PHE A 1 82 ? -6.293 -8.345 0.127 1.00 63.38 82 PHE A N 1
ATOM 600 C CA . PHE A 1 82 ? -6.177 -8.902 1.477 1.00 63.38 82 PHE A CA 1
ATOM 601 C C . PHE A 1 82 ? -7.292 -8.432 2.415 1.00 63.38 82 PHE A C 1
ATOM 603 O O . PHE A 1 82 ? -7.797 -9.244 3.181 1.00 63.38 82 PHE A O 1
ATOM 610 N N . ASP A 1 83 ? -7.749 -7.180 2.315 1.00 66.44 83 ASP A N 1
ATOM 611 C CA . ASP A 1 83 ? -8.930 -6.712 3.057 1.00 66.44 83 ASP A CA 1
ATOM 612 C C . ASP A 1 83 ? -10.189 -7.508 2.675 1.00 66.44 83 ASP A C 1
ATOM 614 O O . ASP A 1 83 ? -11.012 -7.832 3.533 1.00 66.44 83 ASP A O 1
ATOM 618 N N . ARG A 1 84 ? -10.352 -7.850 1.389 1.00 64.38 84 ARG A N 1
ATOM 619 C CA . ARG A 1 84 ? -11.440 -8.725 0.924 1.00 64.38 84 ARG A CA 1
ATOM 620 C C . ARG A 1 84 ? -11.263 -10.163 1.405 1.00 64.38 84 ARG A C 1
ATOM 622 O O . ARG A 1 84 ? -12.247 -10.764 1.817 1.00 64.38 84 ARG A O 1
ATOM 629 N N . LEU A 1 85 ? -10.037 -10.687 1.399 1.00 61.22 85 LEU A N 1
ATOM 630 C CA . LEU A 1 85 ? -9.722 -12.022 1.911 1.00 61.22 85 LEU A CA 1
ATOM 631 C C . LEU A 1 85 ? -10.022 -12.128 3.414 1.00 61.22 85 LEU A C 1
ATOM 633 O O . LEU A 1 85 ? -10.662 -13.079 3.846 1.00 61.22 85 LEU A O 1
ATOM 637 N N . ALA A 1 86 ? -9.637 -11.118 4.198 1.00 61.56 86 ALA A N 1
ATOM 638 C CA . ALA A 1 86 ? -9.911 -11.049 5.630 1.00 61.56 86 ALA A CA 1
ATOM 639 C C . ALA A 1 86 ? -11.417 -10.984 5.932 1.00 61.56 86 ALA A C 1
ATOM 641 O O . ALA A 1 86 ? -11.883 -11.630 6.866 1.00 61.56 86 ALA A O 1
ATOM 642 N N . ARG A 1 87 ? -12.193 -10.244 5.129 1.00 63.62 87 ARG A N 1
ATOM 643 C CA . ARG A 1 87 ? -13.660 -10.202 5.264 1.00 63.62 87 ARG A CA 1
ATOM 644 C C . ARG A 1 87 ? -14.334 -11.503 4.842 1.00 63.62 87 ARG A C 1
ATOM 646 O O . ARG A 1 87 ? -15.311 -11.883 5.470 1.00 63.62 87 ARG A O 1
ATOM 653 N N . GLY A 1 88 ? -13.816 -12.175 3.813 1.00 59.34 88 GLY A N 1
ATOM 654 C CA . GLY A 1 88 ? -14.289 -13.502 3.414 1.00 59.34 88 GLY A CA 1
ATOM 655 C C . GLY A 1 88 ? -14.066 -14.540 4.515 1.00 59.34 88 GLY A C 1
ATOM 656 O O . GLY A 1 88 ? -14.984 -15.276 4.841 1.00 59.34 88 GLY A O 1
ATOM 657 N N . LEU A 1 89 ? -12.893 -14.522 5.158 1.00 57.16 89 LEU A N 1
ATOM 658 C CA . LEU A 1 89 ? -12.575 -15.396 6.296 1.00 57.16 89 LEU A CA 1
ATOM 659 C C . LEU A 1 89 ? -13.450 -15.126 7.533 1.00 57.16 89 LEU A C 1
ATOM 661 O O . LEU A 1 89 ? -13.805 -16.058 8.240 1.00 57.16 89 LEU A O 1
ATOM 665 N N . GLN A 1 90 ? -13.833 -13.871 7.791 1.00 54.81 90 GLN A N 1
ATOM 666 C CA . GLN A 1 90 ? -14.735 -13.530 8.903 1.00 54.81 90 GLN A CA 1
ATOM 667 C C . GLN A 1 90 ? -16.177 -14.005 8.697 1.00 54.81 90 GLN A C 1
ATOM 669 O O . GLN A 1 90 ? -16.927 -14.112 9.665 1.00 54.81 90 GLN A O 1
ATOM 674 N N . GLN A 1 91 ? -16.585 -14.240 7.450 1.00 51.12 91 GLN A N 1
ATOM 675 C CA . GLN A 1 91 ? -17.953 -14.632 7.140 1.00 51.12 91 GLN A CA 1
ATOM 676 C C . GLN A 1 91 ? -18.207 -16.115 7.459 1.00 51.12 91 GLN A C 1
ATOM 678 O O . GLN A 1 91 ? -19.329 -16.453 7.822 1.00 51.12 91 GLN A O 1
ATOM 683 N N . ASP A 1 92 ? -17.175 -16.964 7.416 1.00 52.12 92 ASP A N 1
ATOM 684 C CA . ASP A 1 92 ? -17.280 -18.378 7.802 1.00 52.12 92 ASP A CA 1
ATOM 685 C C . ASP A 1 92 ? -17.421 -18.560 9.327 1.00 52.12 92 ASP A C 1
ATOM 687 O O . ASP A 1 92 ? -18.256 -19.351 9.763 1.00 52.12 92 ASP A O 1
ATOM 691 N N . ASP A 1 93 ? -16.710 -17.770 10.145 1.00 50.59 93 ASP A N 1
ATOM 692 C CA . ASP A 1 93 ? -16.798 -17.850 11.619 1.00 50.59 93 ASP A CA 1
ATOM 693 C C . ASP A 1 93 ? -18.203 -17.505 12.154 1.00 50.59 93 ASP A C 1
ATOM 695 O O . ASP A 1 93 ? -18.643 -18.057 13.165 1.00 50.59 93 ASP A O 1
ATOM 699 N N . GLN A 1 94 ? -18.941 -16.613 11.478 1.00 48.84 94 GLN A N 1
ATOM 700 C CA . GLN A 1 94 ? -20.308 -16.260 11.884 1.00 48.84 94 GLN A CA 1
ATOM 701 C C . GLN A 1 94 ? -21.351 -17.317 11.509 1.00 48.84 94 GLN A C 1
ATOM 703 O O . GLN A 1 94 ? -22.394 -17.382 12.151 1.00 48.84 94 GLN A O 1
ATOM 708 N N . ILE A 1 95 ? -21.088 -18.145 10.495 1.00 52.22 95 ILE A N 1
ATOM 709 C CA . ILE A 1 95 ? -22.020 -19.197 10.068 1.00 52.22 95 ILE A CA 1
ATOM 710 C C . ILE A 1 95 ? -21.918 -20.415 10.996 1.00 52.22 95 ILE A C 1
ATOM 712 O O . ILE A 1 95 ? -22.923 -21.077 11.244 1.00 52.22 95 ILE A O 1
ATOM 716 N N . SER A 1 96 ? -20.738 -20.690 11.561 1.00 51.22 96 SER A N 1
ATOM 717 C CA . SER A 1 96 ? -20.562 -21.773 12.536 1.00 51.22 96 SER A CA 1
ATOM 718 C C . SER A 1 96 ? -21.253 -21.515 13.880 1.00 51.22 96 SER A C 1
ATOM 720 O O . SER A 1 96 ? -21.836 -22.441 14.437 1.00 51.22 96 SER A O 1
ATOM 722 N N . ASP A 1 97 ? -21.249 -20.275 14.379 1.00 51.31 97 ASP A N 1
ATOM 723 C CA . ASP A 1 97 ? -21.759 -19.938 15.725 1.00 51.31 97 ASP A CA 1
ATOM 724 C C . ASP A 1 97 ? -23.303 -19.857 15.789 1.00 51.31 97 ASP A C 1
ATOM 726 O O . ASP A 1 97 ? -23.902 -19.991 16.854 1.00 51.31 97 ASP A O 1
ATOM 730 N N . ASP A 1 98 ? -23.966 -19.688 14.638 1.00 50.91 98 ASP A N 1
ATOM 731 C CA . ASP A 1 98 ? -25.436 -19.680 14.526 1.00 50.91 98 ASP A CA 1
ATOM 732 C C . ASP A 1 98 ? -26.028 -21.088 14.313 1.00 50.91 98 ASP A C 1
ATOM 734 O O . ASP A 1 98 ? -27.242 -21.262 14.369 1.00 50.91 98 ASP A O 1
ATOM 738 N N . SER A 1 99 ? -25.188 -22.105 14.075 1.00 53.00 99 SER A N 1
ATOM 739 C CA . SER A 1 99 ? -25.636 -23.499 13.913 1.00 53.00 99 SER A CA 1
ATOM 740 C C . SER A 1 99 ? -25.716 -24.291 15.226 1.00 53.00 99 SER A C 1
ATOM 742 O O . SER A 1 99 ? -26.317 -25.363 15.249 1.00 53.00 99 SER A O 1
ATOM 744 N N . ASP A 1 100 ? -25.165 -23.736 16.313 1.00 55.91 100 ASP A N 1
ATOM 745 C CA . ASP A 1 100 ? -25.129 -24.332 17.658 1.00 55.91 100 ASP A CA 1
ATOM 746 C C . ASP A 1 100 ? -26.123 -23.672 18.650 1.00 55.91 100 ASP A C 1
ATOM 748 O O . ASP A 1 100 ? -26.052 -23.905 19.863 1.00 55.91 100 ASP A O 1
ATOM 752 N N . ARG A 1 101 ? -27.071 -22.858 18.160 1.00 47.44 101 ARG A N 1
ATOM 753 C CA . ARG A 1 101 ? -28.184 -22.272 18.935 1.00 47.44 101 ARG A CA 1
ATOM 754 C C . ARG A 1 101 ? -29.543 -22.771 18.462 1.00 47.44 101 ARG A C 1
ATOM 756 O O . ARG A 1 101 ? -30.421 -22.925 19.343 1.00 47.44 101 ARG A O 1
#

Sequence (101 aa):
MPLETYTAYSFGVLGSAAIEIAAALRMSVANGGGCPPIYKKPFFLCARILFAVAAAGPLPVLMDSPNLWSAFYYGISAPVIFDRLARGLQQDDQISDDSDR